Protein AF-A0A7R9YPB4-F1 (afdb_monomer_lite)

Sequence (156 aa):
MAARMPHGSALSLFRRLNYFKKLPDDLTISTTHGSILTLVGAVAMALLFVLELNAFLAVRLETTIEIDDTVDTMMRINFNLTVDDAPCEYVSVDLTDVTGTYEHNITRHISKVRLSQWRRWIALHPDEGAGMPAYIKPTAAELAQIAAERGGADAA

pLDDT: mean 76.28, std 14.1, range [35.5, 97.81]

Foldseek 3Di:
DDDDDDDDDPVVVVVVVPPDDDDPPVVDDDDPVVVVVVVVVVVVVVVVVVVVVVVVVDDDDDDDDDDPPPPDDDDDDDDDDDDPPDDLVPDFDWDQDPVGDIRTRDPPPDWGFDADPVRATADTDDDDDDDDDPVPDQDPVSVVVVVVVVVVPVPD

Organism: Diacronema lutheri (NCBI:txid2081491)

Secondary structure (DSSP, 8-state):
----PPP-SHHHHHHHH--SPPPPGGG----HHHHHHHHHHHHHHHHHHHHHHHHHHS-------------------------TT--TTT----EE-TTS-EE-S--TT---EEEPTTS-EEEE---TTPPPPTT----HHHHHHHHHHHTTTT--

Radius of gyration: 41.12 Å; chains: 1; bounding box: 76×32×118 Å

InterPro domains:
  IPR039542 Endoplasmic reticulum vesicle transporter, N-terminal [PF13850] (14-102)
  IPR045888 Endoplasmic reticulum vesicl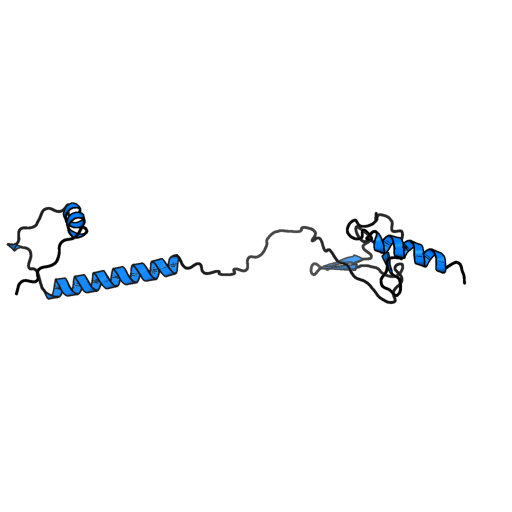e transporter [PTHR10984] (13-117)

Structure (mmCIF, N/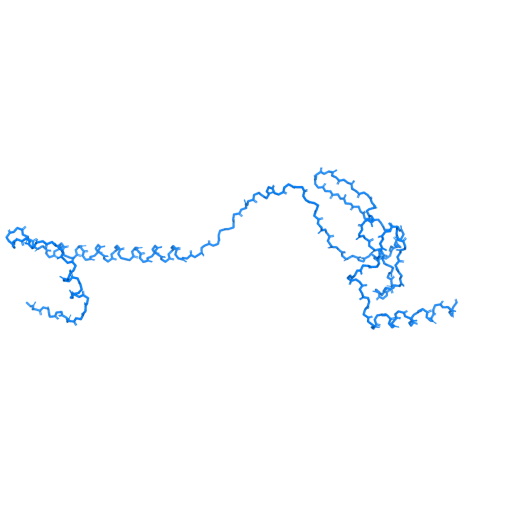CA/C/O backbone):
data_AF-A0A7R9YPB4-F1
#
_entry.id   AF-A0A7R9YPB4-F1
#
loop_
_atom_site.group_PDB
_atom_site.id
_atom_site.type_symbol
_atom_site.label_atom_id
_atom_site.label_alt_id
_atom_site.label_comp_id
_atom_site.label_asym_id
_atom_site.label_entity_id
_atom_site.label_seq_id
_atom_site.pdbx_PDB_ins_code
_atom_site.Cartn_x
_atom_site.Cartn_y
_atom_site.Cartn_z
_atom_site.occupancy
_atom_site.B_iso_or_equiv
_atom_site.auth_seq_id
_atom_site.auth_comp_id
_atom_site.auth_asym_id
_atom_site.auth_atom_id
_atom_site.pdbx_PDB_model_num
ATOM 1 N N . MET A 1 1 ? -48.405 -5.533 49.479 1.00 35.50 1 MET A N 1
ATOM 2 C CA . MET A 1 1 ? -48.643 -6.018 48.101 1.00 35.50 1 MET A CA 1
ATOM 3 C C . MET A 1 1 ? -47.462 -6.882 47.693 1.00 35.50 1 MET A C 1
ATOM 5 O O . MET A 1 1 ? -46.352 -6.379 47.614 1.00 35.50 1 MET A O 1
ATOM 9 N N . ALA A 1 2 ? -47.683 -8.189 47.563 1.00 40.31 2 ALA A N 1
ATOM 10 C CA . ALA A 1 2 ? -46.644 -9.179 47.305 1.00 40.31 2 ALA A CA 1
ATOM 11 C C . ALA A 1 2 ? -46.328 -9.252 45.802 1.00 40.31 2 ALA A C 1
ATOM 13 O O . ALA A 1 2 ? -47.176 -9.670 45.016 1.00 40.31 2 ALA A O 1
ATOM 14 N N . ALA A 1 3 ? -45.115 -8.865 45.408 1.00 43.41 3 ALA A N 1
ATOM 15 C CA . ALA A 1 3 ? -44.602 -9.112 44.065 1.00 43.41 3 ALA A CA 1
ATOM 16 C C . ALA A 1 3 ? -43.969 -10.510 44.026 1.00 43.41 3 ALA A C 1
ATOM 18 O O . ALA A 1 3 ? -42.919 -10.766 44.614 1.00 43.41 3 ALA A O 1
ATOM 19 N N . ARG A 1 4 ? -44.655 -11.439 43.366 1.00 48.66 4 ARG A N 1
ATOM 20 C CA . ARG A 1 4 ? -44.232 -12.824 43.156 1.00 48.66 4 ARG A CA 1
ATOM 21 C C . ARG A 1 4 ? -43.274 -12.846 41.958 1.00 48.66 4 ARG A C 1
ATOM 23 O O . ARG A 1 4 ? -43.729 -12.803 40.821 1.00 48.66 4 ARG A O 1
ATOM 30 N N . MET A 1 5 ? -41.961 -12.850 42.200 1.00 53.62 5 MET A N 1
ATOM 31 C CA . MET A 1 5 ? -40.956 -12.997 41.135 1.00 53.62 5 MET A CA 1
ATOM 32 C C . MET A 1 5 ? -40.820 -14.475 40.719 1.00 53.62 5 MET A C 1
ATOM 34 O O . MET A 1 5 ? -40.821 -15.347 41.593 1.00 53.62 5 MET A O 1
ATOM 38 N N . PRO A 1 6 ? -40.731 -14.784 39.412 1.00 57.59 6 PRO A N 1
ATOM 39 C CA . PRO A 1 6 ? -40.724 -16.154 38.921 1.00 57.59 6 PRO A CA 1
ATOM 40 C C . PRO A 1 6 ? -39.363 -16.838 39.118 1.00 57.59 6 PRO A C 1
ATOM 42 O O . PRO A 1 6 ? -38.301 -16.219 39.106 1.00 57.59 6 PRO A O 1
ATOM 45 N N . HIS A 1 7 ? -39.437 -18.155 39.298 1.00 67.38 7 HIS A N 1
ATOM 46 C CA . HIS A 1 7 ? -38.330 -19.104 39.366 1.00 67.38 7 HIS A CA 1
ATOM 47 C C . HIS A 1 7 ? -37.631 -19.272 38.006 1.00 67.38 7 HIS A C 1
ATOM 49 O O . HIS A 1 7 ? -38.304 -19.445 36.995 1.00 67.38 7 HIS A O 1
ATOM 55 N N . GLY A 1 8 ? -36.294 -19.354 38.005 1.00 56.38 8 GLY A N 1
ATOM 56 C CA . GLY A 1 8 ? -35.533 -19.867 36.859 1.00 56.38 8 GLY A CA 1
ATOM 57 C C . GLY A 1 8 ? -34.021 -19.625 36.932 1.00 56.38 8 GLY A C 1
ATOM 58 O O . GLY A 1 8 ? -33.541 -18.563 36.555 1.00 56.38 8 GLY A O 1
ATOM 59 N N . SER A 1 9 ? -33.274 -20.630 37.401 1.00 61.22 9 SER A N 1
ATOM 60 C CA . SER A 1 9 ? -31.833 -20.886 37.155 1.00 61.22 9 SER A CA 1
ATOM 61 C C . SER A 1 9 ? -30.778 -19.915 37.721 1.00 61.22 9 SER A C 1
ATOM 63 O O . SER A 1 9 ? -29.871 -20.353 38.434 1.00 61.22 9 SER A O 1
ATOM 65 N N . ALA A 1 10 ? -30.859 -18.612 37.444 1.00 61.91 10 ALA A N 1
ATOM 66 C CA . ALA A 1 10 ? -29.801 -17.653 37.795 1.00 61.91 10 ALA A CA 1
ATOM 67 C C . ALA A 1 10 ? -29.721 -17.393 39.311 1.00 61.91 10 ALA A C 1
ATOM 69 O O . ALA A 1 10 ? -28.637 -17.326 39.895 1.00 61.91 10 ALA A O 1
ATOM 70 N N . LEU A 1 11 ? -30.880 -17.340 39.975 1.00 64.56 11 LEU A N 1
ATOM 71 C CA . LEU A 1 11 ? -30.968 -17.083 41.413 1.00 64.56 11 LEU A CA 1
ATOM 72 C C . LEU A 1 11 ? -30.372 -18.232 42.246 1.00 64.56 11 LEU A C 1
ATOM 74 O O . LEU A 1 11 ? -29.750 -17.991 43.277 1.00 64.56 11 LEU A O 1
ATOM 78 N N . SER A 1 12 ? -30.517 -19.488 41.799 1.00 64.06 12 SER A N 1
ATOM 79 C CA . SER A 1 12 ? -29.929 -20.658 42.473 1.00 64.06 12 SER A CA 1
ATOM 80 C C . SER A 1 12 ? -28.408 -20.732 42.338 1.00 64.06 12 SER A C 1
ATOM 82 O O . SER A 1 12 ? -27.754 -21.277 43.225 1.00 64.06 12 SER A O 1
ATOM 84 N N . LEU A 1 13 ? -27.850 -20.169 41.263 1.00 65.75 13 LEU A N 1
ATOM 85 C CA . LEU A 1 13 ? -26.409 -20.088 41.022 1.00 65.75 13 LEU A CA 1
ATOM 86 C C . LEU A 1 13 ? -25.780 -18.982 41.885 1.00 65.75 13 LEU A C 1
ATOM 88 O O . LEU A 1 13 ? -24.820 -19.236 42.609 1.00 65.75 13 LEU A O 1
ATOM 92 N N . PHE A 1 14 ? -26.414 -17.805 41.943 1.00 64.19 14 PHE A N 1
ATOM 93 C CA . PHE A 1 14 ? -26.032 -16.737 42.876 1.00 64.19 14 PHE A CA 1
ATOM 94 C C . PHE A 1 14 ? -26.150 -17.162 44.345 1.00 64.19 14 PHE A C 1
ATOM 96 O O . PHE A 1 14 ? -25.299 -16.821 45.165 1.00 64.19 14 PHE A O 1
ATOM 103 N N . ARG A 1 15 ? -27.161 -17.966 44.698 1.00 64.25 15 ARG A N 1
ATOM 104 C CA . ARG A 1 15 ? -27.334 -18.472 46.070 1.00 64.25 15 ARG A CA 1
ATOM 105 C C . ARG A 1 15 ? -26.201 -19.406 46.515 1.00 64.25 15 ARG A C 1
ATOM 107 O O . ARG A 1 15 ? -25.967 -19.508 47.713 1.00 64.25 15 ARG A O 1
ATOM 114 N N . ARG A 1 16 ? -25.490 -20.049 45.578 1.00 66.94 16 ARG A N 1
ATOM 115 C CA . ARG A 1 16 ? -24.307 -20.887 45.854 1.00 66.94 16 ARG A CA 1
ATOM 116 C C . ARG A 1 16 ? -22.996 -20.095 45.943 1.00 66.94 16 ARG A C 1
ATOM 118 O O . ARG A 1 16 ? -22.061 -20.578 46.564 1.00 66.94 16 ARG A O 1
ATOM 125 N N . LEU A 1 17 ? -22.933 -18.893 45.364 1.00 66.81 17 LEU A N 1
ATOM 126 C CA . LEU A 1 17 ? -21.737 -18.033 45.349 1.00 66.81 17 LEU A CA 1
ATOM 127 C C . LEU A 1 17 ? -21.635 -17.075 46.549 1.00 66.81 17 LEU A C 1
ATOM 129 O O . LEU A 1 17 ? -20.640 -16.371 46.700 1.00 66.81 17 LEU A O 1
ATOM 133 N N . ASN A 1 18 ? -22.636 -17.044 47.429 1.00 65.75 18 ASN A N 1
ATOM 134 C CA . ASN A 1 18 ? -22.587 -16.234 48.644 1.00 65.75 18 ASN A CA 1
ATOM 135 C C . ASN A 1 18 ? -21.782 -16.957 49.740 1.00 65.75 18 ASN A C 1
ATOM 137 O O . ASN A 1 18 ? -22.342 -17.704 50.538 1.00 65.75 18 ASN A O 1
ATOM 141 N N . TYR A 1 19 ? -20.463 -16.729 49.768 1.00 70.50 19 TYR A N 1
ATOM 142 C CA . TYR A 1 19 ? -19.522 -17.322 50.736 1.00 70.50 19 TYR A CA 1
ATOM 143 C C . TYR A 1 19 ? -19.484 -16.596 52.102 1.00 70.50 19 TYR A C 1
ATOM 145 O O . TYR A 1 19 ? -18.743 -16.985 53.002 1.00 70.50 19 TYR A O 1
ATOM 153 N N . PHE A 1 20 ? -20.277 -15.535 52.286 1.00 69.50 20 PHE A N 1
ATOM 154 C CA . PHE A 1 20 ? -20.275 -14.732 53.511 1.00 69.50 20 PHE A CA 1
ATOM 155 C C . PHE A 1 20 ? -21.352 -15.175 54.512 1.00 69.50 20 PHE A C 1
ATOM 157 O O . PHE A 1 20 ? -22.503 -15.443 54.161 1.00 69.50 20 PHE A O 1
ATOM 164 N N . LYS A 1 21 ? -20.963 -15.230 55.792 1.00 70.44 21 LYS A N 1
ATOM 165 C CA . LYS A 1 21 ? -21.841 -15.510 56.936 1.00 70.44 21 LYS A CA 1
ATOM 166 C C . LYS A 1 21 ? -22.921 -14.417 57.000 1.00 70.44 21 LYS A C 1
ATOM 168 O O . LYS A 1 21 ? -22.578 -13.240 57.034 1.00 70.44 21 LYS A O 1
ATOM 173 N N . LYS A 1 22 ? -24.208 -14.788 56.992 1.00 67.25 22 LYS A N 1
ATOM 174 C CA . LYS A 1 22 ? -25.319 -13.822 57.097 1.00 67.25 22 LYS A CA 1
ATOM 175 C C . LYS A 1 22 ? -25.174 -12.991 58.375 1.00 67.25 22 LYS A C 1
ATOM 177 O O . LYS A 1 22 ? -25.056 -13.568 59.456 1.00 67.25 22 LYS A O 1
ATOM 182 N N . LEU A 1 23 ? -25.182 -11.665 58.244 1.00 74.50 23 LEU A N 1
ATOM 183 C CA . LEU A 1 23 ? -25.272 -10.764 59.391 1.00 74.50 23 LEU A CA 1
ATOM 184 C C . LEU A 1 23 ? -26.694 -10.848 59.982 1.00 74.50 23 LEU A C 1
ATOM 186 O O . LEU A 1 23 ? -27.641 -11.025 59.215 1.00 74.50 23 LEU A O 1
ATOM 190 N N . PRO A 1 24 ? -26.854 -10.767 61.315 1.00 73.25 24 PRO A N 1
ATOM 191 C CA . PRO A 1 24 ? -28.169 -10.717 61.947 1.00 73.25 24 PRO A CA 1
ATOM 192 C C . PRO A 1 24 ? -28.942 -9.471 61.485 1.00 73.25 24 PRO A C 1
ATOM 194 O O . PRO A 1 24 ? -28.364 -8.393 61.327 1.00 73.25 24 PRO A O 1
ATOM 197 N N . ASP A 1 25 ? -30.249 -9.633 61.275 1.00 70.06 25 ASP A N 1
ATOM 198 C CA . ASP A 1 25 ? -31.114 -8.643 60.614 1.00 70.06 25 ASP A CA 1
ATOM 199 C C . ASP A 1 25 ? -31.223 -7.303 61.381 1.00 70.06 25 ASP A C 1
ATOM 201 O O . ASP A 1 25 ? -31.557 -6.281 60.789 1.00 70.06 25 ASP A O 1
ATOM 205 N N . ASP A 1 26 ? -30.843 -7.277 62.664 1.00 75.44 26 ASP A N 1
ATOM 206 C CA . ASP A 1 26 ? -30.871 -6.093 63.543 1.00 75.44 26 ASP A CA 1
ATOM 207 C C . ASP A 1 26 ? -29.766 -5.053 63.254 1.00 75.44 26 ASP A C 1
ATOM 209 O O . ASP A 1 26 ? -29.854 -3.912 63.701 1.00 75.44 26 ASP A O 1
ATOM 213 N N . LEU A 1 27 ? -28.722 -5.413 62.492 1.00 66.81 27 LEU A N 1
ATOM 214 C CA . LEU A 1 27 ? -27.669 -4.475 62.052 1.00 66.81 27 LEU A CA 1
ATOM 215 C C . LEU A 1 27 ? -27.819 -4.031 60.588 1.00 66.81 27 LEU A C 1
ATOM 217 O O . LEU A 1 27 ? -27.010 -3.240 60.101 1.00 66.81 27 LEU A O 1
ATOM 221 N N . THR A 1 28 ? -28.830 -4.528 59.869 1.00 75.19 28 THR A N 1
ATOM 222 C CA . THR A 1 28 ? -28.963 -4.315 58.422 1.00 75.19 28 THR A CA 1
ATOM 223 C C . THR A 1 28 ? -30.265 -3.585 58.108 1.00 75.19 28 THR A C 1
ATOM 225 O O . THR A 1 28 ? -31.299 -4.196 57.858 1.00 75.19 28 THR A O 1
ATOM 228 N N . ILE A 1 29 ? -30.228 -2.252 58.080 1.00 75.75 29 ILE A N 1
ATOM 229 C CA . ILE A 1 29 ? -31.384 -1.460 57.642 1.00 75.75 29 ILE A CA 1
ATOM 230 C C . ILE A 1 29 ? -31.433 -1.478 56.112 1.00 75.75 29 ILE A C 1
ATOM 232 O O . ILE A 1 29 ? -30.651 -0.806 55.438 1.00 75.75 29 ILE A O 1
ATOM 236 N N . SER A 1 30 ? -32.362 -2.249 55.545 1.00 71.31 30 SER A N 1
ATOM 237 C CA . SER A 1 30 ? -32.609 -2.230 54.103 1.00 71.31 30 SER A CA 1
ATOM 238 C C . SER A 1 30 ? -33.337 -0.940 53.720 1.00 71.31 30 SER A C 1
ATOM 240 O O . SER A 1 30 ? -34.507 -0.757 54.059 1.00 71.31 30 SER A O 1
ATOM 242 N N . THR A 1 31 ? -32.667 -0.043 52.999 1.00 85.12 31 THR A N 1
ATOM 243 C CA . THR A 1 31 ? -33.288 1.180 52.478 1.00 85.12 31 THR A CA 1
ATOM 244 C C . THR A 1 31 ? -33.797 0.959 51.053 1.00 85.12 31 THR A C 1
ATOM 246 O O . THR A 1 31 ? -33.063 0.517 50.168 1.00 85.12 31 THR A O 1
ATOM 249 N N . THR A 1 32 ? -35.066 1.293 50.802 1.00 83.69 32 THR A N 1
ATOM 250 C CA . THR A 1 32 ? -35.703 1.132 49.480 1.00 83.69 32 THR A CA 1
ATOM 251 C C . THR A 1 32 ? -35.040 1.997 48.407 1.00 83.69 32 THR A C 1
ATOM 253 O O . THR A 1 32 ? -34.940 1.598 47.255 1.00 83.69 32 THR A O 1
ATOM 256 N N . HIS A 1 33 ? -34.543 3.179 48.776 1.00 88.38 33 HIS A N 1
ATOM 257 C CA . HIS A 1 33 ? -33.798 4.036 47.850 1.00 88.38 33 HIS A CA 1
ATOM 258 C C . HIS A 1 33 ? -32.393 3.495 47.561 1.00 88.38 33 HIS A C 1
ATOM 260 O O . HIS A 1 33 ? -31.913 3.628 46.437 1.00 88.38 33 HIS A O 1
ATOM 266 N N . GLY A 1 34 ? -31.758 2.841 48.542 1.00 88.06 34 GLY A N 1
ATOM 267 C CA . GLY A 1 34 ? -30.448 2.216 48.373 1.00 88.06 34 GLY A CA 1
ATOM 268 C C . GLY A 1 34 ? -30.485 1.081 47.355 1.00 88.06 34 GLY A C 1
ATOM 269 O O . GLY A 1 34 ? -29.625 1.022 46.482 1.00 88.06 34 GLY A O 1
ATOM 270 N N . SER A 1 35 ? -31.525 0.240 47.382 1.00 87.44 35 SER A N 1
ATOM 271 C CA . SER A 1 35 ? -31.672 -0.843 46.400 1.00 87.44 35 SER A CA 1
ATOM 272 C C . SER A 1 35 ? -31.889 -0.326 44.975 1.00 87.44 35 SER A C 1
ATOM 274 O O . SER A 1 35 ? -31.311 -0.877 44.039 1.00 87.44 35 SER A O 1
ATOM 276 N N . ILE A 1 36 ? -32.653 0.759 44.803 1.00 93.06 36 ILE A N 1
ATOM 277 C CA . ILE A 1 36 ? -32.845 1.408 43.497 1.00 93.06 36 ILE A CA 1
ATOM 278 C C . ILE A 1 36 ? -31.520 1.985 42.993 1.00 93.06 36 ILE A C 1
ATOM 280 O O . ILE A 1 36 ? -31.142 1.735 41.851 1.00 93.06 36 ILE A O 1
ATOM 284 N N . LEU A 1 37 ? -30.791 2.715 43.841 1.00 93.25 37 LEU A N 1
ATOM 285 C CA . LEU A 1 37 ? -29.518 3.327 43.460 1.00 93.25 37 LEU A CA 1
ATOM 286 C C . LEU A 1 37 ? -28.464 2.270 43.100 1.00 93.25 37 LEU A C 1
ATOM 288 O O . LEU A 1 37 ? -27.781 2.404 42.086 1.00 93.25 37 LEU A O 1
ATOM 292 N N . THR A 1 38 ? -28.369 1.189 43.880 1.00 92.69 38 THR A N 1
ATOM 293 C CA . THR A 1 38 ? -27.483 0.057 43.579 1.00 92.69 38 THR A CA 1
ATOM 294 C C . THR A 1 38 ? -27.861 -0.620 42.265 1.00 92.69 38 THR A C 1
ATOM 296 O O . THR A 1 38 ? -26.972 -0.950 41.483 1.00 92.69 38 THR A O 1
ATOM 299 N N . LEU A 1 39 ? -29.156 -0.799 41.985 1.00 93.25 39 LEU A N 1
ATOM 300 C CA . LEU A 1 39 ? -29.608 -1.399 40.730 1.00 93.25 39 LEU A CA 1
ATOM 301 C C . LEU A 1 39 ? -29.248 -0.519 39.527 1.00 93.25 39 LEU A C 1
ATOM 303 O O . LEU A 1 39 ? -28.705 -1.022 38.547 1.00 93.25 39 LEU A O 1
ATOM 307 N N . VAL A 1 40 ? -29.495 0.790 39.615 1.00 96.44 40 VAL A N 1
ATOM 308 C CA . VAL A 1 40 ? -29.132 1.749 38.560 1.00 96.44 40 VAL A CA 1
ATOM 309 C C . VAL A 1 40 ? -27.620 1.758 38.331 1.00 96.44 40 VAL A C 1
ATOM 311 O O . VAL A 1 40 ? -27.177 1.676 37.188 1.00 96.44 40 VAL A O 1
ATOM 314 N N . GLY A 1 41 ? -26.825 1.786 39.405 1.00 96.81 41 GLY A N 1
ATOM 315 C CA . GLY A 1 41 ? -25.366 1.720 39.319 1.00 96.81 41 GLY A CA 1
ATOM 316 C C . GLY A 1 41 ? -24.871 0.425 38.671 1.00 96.81 41 GLY A C 1
ATOM 317 O O . GLY A 1 41 ? -24.022 0.469 37.786 1.00 96.81 41 GLY A O 1
ATOM 318 N N . ALA A 1 42 ? -25.440 -0.723 39.045 1.00 95.44 42 ALA A N 1
ATOM 319 C CA . ALA A 1 42 ? -25.091 -2.011 38.450 1.00 95.44 42 ALA A CA 1
ATOM 320 C C . ALA A 1 42 ? -25.411 -2.062 36.946 1.00 95.44 42 ALA A C 1
ATOM 322 O O . ALA A 1 42 ? -24.601 -2.557 36.164 1.00 95.44 42 ALA A O 1
ATOM 323 N N . VAL A 1 43 ? -26.556 -1.508 36.531 1.00 96.94 43 VAL A N 1
ATOM 324 C CA . VAL A 1 43 ? -26.936 -1.413 35.112 1.00 96.94 43 VAL A CA 1
ATOM 325 C C . VAL A 1 43 ? -25.987 -0.491 34.349 1.00 96.94 43 VAL A C 1
ATOM 327 O O . VAL A 1 43 ? -25.531 -0.859 33.270 1.00 96.94 43 VAL A O 1
ATOM 330 N N . ALA A 1 44 ? -25.646 0.673 34.908 1.00 97.62 44 ALA A N 1
ATOM 331 C CA . ALA A 1 44 ? -24.701 1.599 34.287 1.00 97.62 44 ALA A CA 1
ATOM 332 C C . ALA A 1 44 ? -23.314 0.959 34.107 1.00 97.62 44 ALA A C 1
ATOM 334 O O . ALA A 1 44 ? -22.745 1.029 33.021 1.00 97.62 44 ALA A O 1
ATOM 335 N N . MET A 1 45 ? -22.805 0.272 35.135 1.00 97.19 45 MET A N 1
ATOM 336 C CA . MET A 1 45 ? -21.524 -0.441 35.071 1.00 97.19 45 MET A CA 1
ATOM 337 C C . MET A 1 45 ? -21.536 -1.556 34.019 1.00 97.19 45 MET A C 1
ATOM 339 O O . MET A 1 45 ? -20.592 -1.675 33.242 1.00 97.19 45 MET A O 1
ATOM 343 N N . ALA A 1 46 ? -22.614 -2.343 33.946 1.00 96.88 46 ALA A N 1
ATOM 344 C CA . ALA A 1 46 ? -22.755 -3.391 32.936 1.00 96.88 46 ALA A CA 1
ATOM 345 C C . ALA A 1 46 ? -22.828 -2.817 31.511 1.00 96.88 46 ALA A C 1
ATOM 347 O O . ALA A 1 46 ? -22.206 -3.357 30.599 1.00 96.88 46 ALA A O 1
ATOM 348 N N . LEU A 1 47 ? -23.555 -1.712 31.318 1.00 97.62 47 LEU A N 1
ATOM 349 C CA . LEU A 1 47 ? -23.671 -1.046 30.022 1.00 97.62 47 LEU A CA 1
ATOM 350 C C . LEU A 1 47 ? -22.320 -0.501 29.552 1.00 97.62 47 LEU A C 1
ATOM 352 O O . LEU A 1 47 ? -21.930 -0.753 28.416 1.00 97.62 47 LEU A O 1
ATOM 356 N N . LEU A 1 48 ? -21.583 0.182 30.432 1.00 96.94 48 LEU A N 1
ATOM 357 C CA . LEU A 1 48 ? -20.239 0.675 30.125 1.00 96.94 48 LEU A CA 1
ATOM 358 C C . LEU A 1 48 ? -19.288 -0.469 29.763 1.00 96.94 48 LEU A C 1
ATOM 360 O O . LEU A 1 48 ? -18.577 -0.372 28.768 1.00 96.94 48 LEU A O 1
ATOM 364 N N . PHE A 1 49 ? -19.327 -1.575 30.510 1.00 97.81 49 PHE A N 1
ATOM 365 C CA . PHE A 1 49 ? -18.510 -2.751 30.214 1.00 97.81 49 PHE A CA 1
ATOM 366 C C . PHE A 1 49 ? -18.788 -3.319 28.816 1.00 97.81 49 PHE A C 1
ATOM 368 O O . PHE A 1 49 ? -17.853 -3.630 28.085 1.00 97.81 49 PHE A O 1
ATOM 375 N N . VAL A 1 50 ? -20.060 -3.430 28.416 1.00 97.50 50 VAL A N 1
ATOM 376 C CA . VAL A 1 50 ? -20.433 -3.938 27.084 1.00 97.50 50 VAL A CA 1
ATOM 377 C C . VAL A 1 50 ? -19.989 -2.988 25.973 1.00 97.50 50 VAL A C 1
ATOM 379 O O . VAL A 1 50 ? -19.497 -3.450 24.944 1.00 97.50 50 VAL A O 1
ATOM 382 N N . LEU A 1 51 ? -20.150 -1.676 26.166 1.00 96.69 51 LEU A N 1
ATOM 383 C CA . LEU A 1 51 ? -19.719 -0.681 25.182 1.00 96.69 51 LEU A CA 1
ATOM 384 C C . LEU A 1 51 ? -18.204 -0.715 24.978 1.00 96.69 51 LEU A C 1
ATOM 386 O O . LEU A 1 51 ? -17.751 -0.765 23.836 1.00 96.69 51 LEU A O 1
ATOM 390 N N . GLU A 1 52 ? -17.441 -0.749 26.068 1.00 95.50 52 GLU A N 1
ATOM 391 C CA . GLU A 1 52 ? -15.981 -0.785 26.006 1.00 95.50 52 GLU A CA 1
ATOM 392 C C . GLU A 1 52 ? -15.479 -2.106 25.422 1.00 95.50 52 GLU A C 1
ATOM 394 O O . GLU A 1 52 ? -14.589 -2.116 24.579 1.00 95.50 52 GLU A O 1
ATOM 399 N N . LEU A 1 53 ? -16.098 -3.231 25.792 1.00 96.25 53 LEU A N 1
ATOM 400 C CA . LEU A 1 53 ? -15.765 -4.533 25.219 1.00 96.25 53 LEU A CA 1
ATOM 401 C C . LEU A 1 53 ? -15.998 -4.557 23.705 1.00 96.25 53 LEU A C 1
ATOM 403 O O . LEU A 1 53 ? -15.192 -5.112 22.962 1.00 96.25 53 LEU A O 1
ATOM 407 N N . ASN A 1 54 ? -17.085 -3.943 23.236 1.00 95.69 54 ASN A N 1
ATOM 408 C CA . ASN A 1 54 ? -17.357 -3.834 21.808 1.00 95.69 54 ASN A CA 1
ATOM 409 C C . ASN A 1 54 ? -16.332 -2.927 21.110 1.00 95.69 54 ASN A C 1
ATOM 411 O O . ASN A 1 54 ? -15.830 -3.277 20.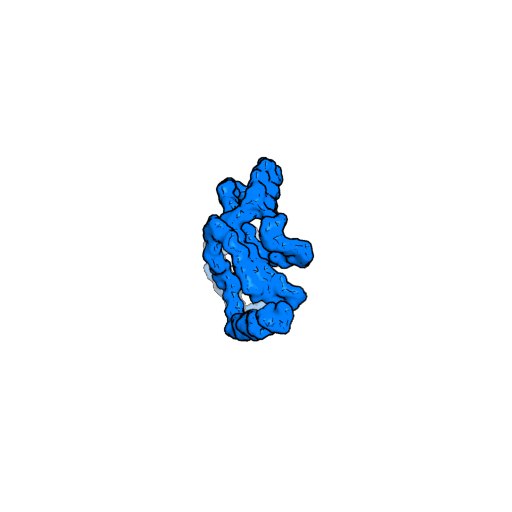047 1.00 95.69 54 ASN A O 1
ATOM 415 N N . ALA A 1 55 ? -15.972 -1.796 21.725 1.00 92.56 55 ALA A N 1
ATOM 416 C CA . ALA A 1 55 ? -14.928 -0.912 21.210 1.00 92.56 55 ALA A CA 1
ATOM 417 C C . ALA A 1 55 ? -13.552 -1.599 21.160 1.00 92.56 55 ALA A C 1
ATOM 419 O O . ALA A 1 55 ? -12.819 -1.410 20.195 1.00 92.56 55 ALA A O 1
ATOM 420 N N . PHE A 1 56 ? -13.232 -2.436 22.148 1.00 92.06 56 PHE A N 1
ATOM 421 C CA . PHE A 1 56 ? -11.999 -3.220 22.202 1.00 92.06 56 PHE A CA 1
ATOM 422 C C . PHE A 1 56 ? -11.949 -4.317 21.130 1.00 92.06 56 PHE A C 1
ATOM 424 O O . PHE A 1 56 ? -10.905 -4.559 20.532 1.00 92.06 56 PHE A O 1
ATOM 431 N N . LEU A 1 57 ? -13.078 -4.982 20.869 1.00 93.88 57 LEU A N 1
ATOM 432 C CA . LEU A 1 57 ? -13.188 -5.991 19.809 1.00 93.88 57 LEU A CA 1
ATOM 433 C C . LEU A 1 57 ? -13.281 -5.370 18.407 1.00 93.88 57 LEU A C 1
ATOM 435 O O . LEU A 1 57 ? -13.050 -6.062 17.412 1.00 93.88 57 LEU A O 1
ATOM 439 N N . ALA A 1 58 ? -13.618 -4.083 18.307 1.00 91.56 58 ALA A N 1
ATOM 440 C CA . ALA A 1 58 ? -13.638 -3.365 17.046 1.00 91.56 58 ALA A CA 1
ATOM 441 C C . ALA A 1 58 ? -12.203 -3.130 16.555 1.00 91.56 58 ALA A C 1
ATOM 443 O O . ALA A 1 58 ? -11.468 -2.286 17.064 1.00 91.56 58 ALA A O 1
ATOM 444 N N . VAL A 1 59 ? -11.813 -3.862 15.514 1.00 83.50 59 VAL A N 1
ATOM 445 C CA . VAL A 1 59 ? -10.519 -3.679 14.852 1.00 83.50 59 VAL A CA 1
ATOM 446 C C . VAL A 1 59 ? -10.496 -2.310 14.174 1.00 83.50 59 VAL A C 1
ATOM 448 O O . VAL A 1 59 ? -11.179 -2.090 13.171 1.00 83.50 59 VAL A O 1
ATOM 451 N N . ARG A 1 60 ? -9.701 -1.379 14.709 1.00 78.44 60 ARG A N 1
ATOM 452 C CA . ARG A 1 60 ? -9.346 -0.142 14.010 1.00 78.44 60 ARG A CA 1
ATOM 453 C C . ARG A 1 60 ? -8.039 -0.351 13.261 1.00 78.44 60 ARG A C 1
ATOM 455 O O . ARG A 1 60 ? -7.014 -0.649 13.862 1.00 78.44 60 ARG A O 1
ATOM 462 N N . LEU A 1 61 ? -8.100 -0.214 11.941 1.00 78.56 61 LEU A N 1
ATOM 463 C CA . LEU A 1 61 ? -6.919 -0.195 11.087 1.00 78.56 61 LEU A CA 1
ATOM 464 C C . LEU A 1 61 ? -6.311 1.205 11.167 1.00 78.56 61 LEU A C 1
ATOM 466 O O . LEU A 1 61 ? -6.863 2.151 10.608 1.00 78.56 61 LEU A O 1
ATOM 470 N N . GLU A 1 62 ? -5.210 1.333 11.897 1.00 79.06 62 GLU A N 1
ATOM 471 C CA . GLU A 1 62 ? -4.403 2.547 11.928 1.00 79.06 62 GLU A CA 1
ATOM 472 C C . GLU A 1 62 ? -3.166 2.326 11.057 1.00 79.06 62 GLU A C 1
ATOM 474 O O . GLU A 1 62 ? -2.374 1.414 11.289 1.00 79.06 62 GLU A O 1
ATOM 479 N N . THR A 1 63 ? -3.036 3.120 9.996 1.00 80.94 63 THR A N 1
ATOM 480 C CA . THR A 1 63 ? -1.881 3.071 9.100 1.00 80.94 63 THR A CA 1
ATOM 481 C C . THR A 1 63 ? -0.772 3.929 9.693 1.00 80.94 63 THR A C 1
ATOM 483 O O . THR A 1 63 ? -0.796 5.152 9.547 1.00 80.94 63 THR A O 1
ATOM 486 N N . THR A 1 64 ? 0.179 3.298 10.376 1.00 80.75 64 THR A N 1
ATOM 487 C CA . THR A 1 64 ? 1.411 3.967 10.806 1.00 80.75 64 THR A CA 1
ATOM 488 C C . THR A 1 64 ? 2.427 3.980 9.663 1.00 80.75 64 THR A C 1
ATOM 490 O O . THR A 1 64 ? 2.517 3.026 8.889 1.00 80.75 64 THR A O 1
ATOM 493 N N . ILE A 1 65 ? 3.158 5.087 9.531 1.00 82.06 65 ILE A N 1
ATOM 494 C CA . ILE A 1 65 ? 4.262 5.227 8.580 1.00 82.06 65 ILE A CA 1
ATOM 495 C C . ILE A 1 65 ? 5.535 4.933 9.364 1.00 82.06 65 ILE A C 1
ATOM 497 O O . ILE A 1 65 ? 5.986 5.765 10.150 1.00 82.06 65 ILE A O 1
ATOM 501 N N . GLU A 1 66 ? 6.087 3.742 9.168 1.00 82.56 66 GLU A N 1
ATOM 502 C CA . GLU A 1 66 ? 7.396 3.376 9.705 1.00 82.56 66 GLU A CA 1
ATOM 503 C C . GLU A 1 66 ? 8.468 3.616 8.642 1.00 82.56 66 GLU A C 1
ATOM 505 O O . GLU A 1 66 ? 8.236 3.426 7.446 1.00 82.56 66 GLU A O 1
ATOM 510 N N . ILE A 1 67 ? 9.630 4.092 9.085 1.00 80.00 67 ILE A N 1
ATOM 511 C CA . ILE A 1 67 ? 10.802 4.247 8.228 1.00 80.00 67 ILE A CA 1
ATOM 512 C C . ILE A 1 67 ? 11.373 2.847 8.029 1.00 80.00 67 ILE A C 1
ATOM 514 O O . ILE A 1 67 ? 11.731 2.176 8.994 1.00 80.00 67 ILE A O 1
ATOM 518 N N . ASP A 1 68 ? 11.404 2.396 6.781 1.00 77.00 68 ASP A N 1
ATOM 519 C CA . ASP A 1 68 ? 12.028 1.131 6.428 1.00 77.00 68 ASP A CA 1
ATOM 520 C C . ASP A 1 68 ? 13.552 1.289 6.521 1.00 77.00 68 ASP A C 1
ATOM 522 O O . ASP A 1 68 ? 14.180 1.930 5.679 1.00 77.00 68 ASP A O 1
ATOM 526 N N . ASP A 1 69 ? 14.137 0.733 7.583 1.00 73.19 69 ASP A N 1
ATOM 527 C CA . ASP A 1 69 ? 15.584 0.711 7.825 1.00 73.19 69 ASP A CA 1
ATOM 528 C C . ASP A 1 69 ? 16.295 -0.395 7.013 1.00 73.19 69 ASP A C 1
ATOM 530 O O . ASP A 1 69 ? 17.442 -0.749 7.305 1.00 73.19 69 ASP A O 1
ATOM 534 N N . THR A 1 70 ? 15.649 -0.991 6.000 1.00 70.19 70 THR A N 1
ATOM 535 C CA . THR A 1 70 ? 16.329 -1.932 5.099 1.00 70.19 70 THR A CA 1
ATOM 536 C C . THR A 1 7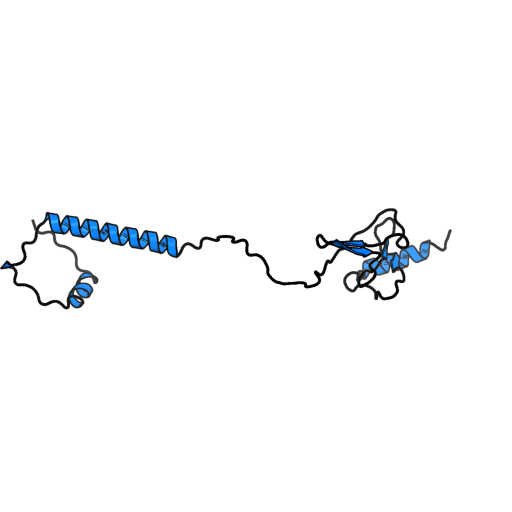0 ? 17.304 -1.199 4.174 1.00 70.19 70 THR A C 1
ATOM 538 O O . THR A 1 70 ? 16.998 -0.725 3.083 1.00 70.19 70 THR A O 1
ATOM 541 N N . VAL A 1 71 ? 18.539 -1.113 4.661 1.00 68.06 71 VAL A N 1
ATOM 542 C CA . VAL A 1 71 ? 19.688 -0.509 3.991 1.00 68.06 71 VAL A CA 1
ATOM 543 C C . VAL A 1 71 ? 20.063 -1.284 2.717 1.00 68.06 71 VAL A C 1
ATOM 545 O O . VAL A 1 71 ? 20.367 -2.475 2.762 1.00 68.06 71 VAL A O 1
ATOM 548 N N . ASP A 1 72 ? 20.092 -0.550 1.602 1.00 62.72 72 ASP A N 1
ATOM 549 C CA . ASP A 1 72 ? 20.943 -0.764 0.420 1.00 62.72 72 ASP A CA 1
ATOM 550 C C . ASP A 1 72 ? 20.813 -2.119 -0.300 1.00 62.72 72 ASP A C 1
ATOM 552 O O . ASP A 1 72 ? 21.789 -2.824 -0.562 1.00 62.72 72 ASP A O 1
ATOM 556 N N . THR A 1 73 ? 19.583 -2.497 -0.662 1.00 72.38 73 THR A N 1
ATOM 557 C CA . THR A 1 73 ? 19.376 -3.581 -1.634 1.00 72.38 73 THR A CA 1
ATOM 558 C C . THR A 1 73 ? 19.062 -3.013 -3.014 1.00 72.38 73 THR A C 1
ATOM 560 O O . THR A 1 73 ? 18.251 -2.100 -3.163 1.00 72.38 73 THR A O 1
ATOM 563 N N . MET A 1 74 ? 19.703 -3.562 -4.054 1.00 74.56 74 MET A N 1
ATOM 564 C CA . MET A 1 74 ? 19.397 -3.198 -5.439 1.00 74.56 74 MET A CA 1
ATOM 565 C C . MET A 1 74 ? 17.926 -3.502 -5.749 1.00 74.56 74 MET A C 1
ATOM 567 O O . MET A 1 74 ? 17.510 -4.665 -5.779 1.00 74.56 74 MET A O 1
ATOM 571 N N . MET A 1 75 ? 17.142 -2.459 -6.023 1.00 79.94 75 MET A N 1
ATOM 572 C CA . MET A 1 75 ? 15.745 -2.595 -6.425 1.00 79.94 75 MET A CA 1
ATOM 573 C C . MET A 1 75 ? 15.658 -3.154 -7.849 1.00 79.94 75 MET A C 1
ATOM 575 O O . MET A 1 75 ? 16.213 -2.601 -8.799 1.00 79.94 75 MET A O 1
ATOM 579 N N . ARG A 1 76 ? 14.928 -4.260 -8.024 1.00 82.81 76 ARG A N 1
ATOM 580 C CA . ARG A 1 76 ? 14.699 -4.854 -9.347 1.00 82.81 76 ARG A CA 1
ATOM 581 C C . ARG A 1 76 ? 13.555 -4.138 -10.057 1.00 82.81 76 ARG A C 1
ATOM 583 O O . ARG A 1 76 ? 12.391 -4.355 -9.727 1.00 82.81 76 ARG A O 1
ATOM 590 N N . ILE A 1 77 ? 13.887 -3.349 -11.074 1.00 83.69 77 ILE A N 1
ATOM 591 C CA . ILE A 1 77 ? 12.909 -2.672 -11.928 1.00 83.69 77 ILE A CA 1
ATOM 592 C C . ILE A 1 77 ? 12.647 -3.542 -13.161 1.00 83.69 77 ILE A C 1
ATOM 594 O O . ILE A 1 77 ? 13.563 -3.849 -13.919 1.00 83.69 77 ILE A O 1
ATOM 598 N N . ASN A 1 78 ? 11.390 -3.938 -13.368 1.00 87.19 78 ASN A N 1
ATOM 599 C CA . ASN A 1 78 ? 10.960 -4.639 -14.577 1.00 87.19 78 ASN A CA 1
ATOM 600 C C . ASN A 1 78 ? 10.126 -3.675 -15.417 1.00 87.19 78 ASN A C 1
ATOM 602 O O . ASN A 1 78 ? 9.095 -3.192 -14.951 1.00 87.19 78 ASN A O 1
ATOM 606 N N . PHE A 1 79 ? 10.547 -3.412 -16.648 1.00 86.38 79 PHE A N 1
ATOM 607 C CA . PHE A 1 79 ? 9.814 -2.549 -17.567 1.00 86.38 79 PHE A CA 1
ATOM 608 C C . PHE A 1 79 ? 9.741 -3.178 -18.957 1.00 86.38 79 PHE A C 1
ATOM 610 O O . PHE A 1 79 ? 10.633 -3.910 -19.381 1.00 86.38 79 PHE A O 1
ATOM 617 N N . ASN A 1 80 ? 8.650 -2.885 -19.662 1.00 86.44 80 ASN A N 1
ATOM 618 C CA . ASN A 1 80 ? 8.459 -3.217 -21.066 1.00 86.44 80 ASN A CA 1
ATOM 619 C C . ASN A 1 80 ? 7.965 -1.949 -21.762 1.00 86.44 80 ASN A C 1
ATOM 621 O O . ASN A 1 80 ? 6.831 -1.522 -21.549 1.00 86.44 80 ASN A O 1
ATOM 625 N N . LEU A 1 81 ? 8.850 -1.324 -22.531 1.00 86.56 81 LEU A N 1
ATOM 626 C CA . LEU A 1 81 ? 8.581 -0.087 -23.250 1.00 86.56 81 LEU A CA 1
ATOM 627 C C . LEU A 1 81 ? 8.877 -0.300 -24.732 1.00 86.56 81 LEU A C 1
ATOM 629 O O . LEU A 1 81 ? 9.856 -0.944 -25.101 1.00 86.56 81 LEU A O 1
ATOM 633 N N . THR A 1 82 ? 8.033 0.284 -25.575 1.00 85.88 82 THR A N 1
ATOM 634 C CA . THR A 1 82 ? 8.252 0.398 -27.016 1.00 85.88 82 THR A CA 1
ATOM 635 C C . THR A 1 82 ? 8.510 1.858 -27.352 1.00 85.88 82 THR A C 1
ATOM 637 O O . THR A 1 82 ? 7.736 2.721 -26.943 1.00 85.88 82 THR A O 1
ATOM 640 N N . VAL A 1 83 ? 9.589 2.123 -28.085 1.00 88.25 83 VAL A N 1
ATOM 641 C CA . VAL A 1 83 ? 9.905 3.452 -28.616 1.00 88.25 83 VAL A CA 1
ATOM 642 C C . VAL A 1 83 ? 9.594 3.435 -30.107 1.00 88.25 83 VAL A C 1
ATOM 644 O O . VAL A 1 83 ? 10.188 2.653 -30.850 1.00 88.25 83 VAL A O 1
ATOM 647 N N . ASP A 1 84 ? 8.640 4.261 -30.527 1.00 86.19 84 ASP A N 1
ATOM 648 C CA . ASP A 1 84 ? 8.320 4.454 -31.940 1.00 86.19 84 ASP A CA 1
ATOM 649 C C . ASP A 1 84 ? 9.368 5.401 -32.569 1.00 86.19 84 ASP A C 1
ATOM 651 O O . ASP A 1 84 ? 9.843 6.328 -31.915 1.00 86.19 84 ASP A O 1
ATOM 655 N N . ASP A 1 85 ? 9.748 5.150 -33.826 1.00 84.25 85 ASP A N 1
ATOM 656 C CA . ASP A 1 85 ? 10.675 5.982 -34.624 1.00 84.25 85 ASP A CA 1
ATOM 657 C C . ASP A 1 85 ? 12.144 6.064 -34.134 1.00 84.25 85 ASP A C 1
ATOM 659 O O . ASP A 1 85 ? 12.910 6.923 -34.568 1.00 84.25 85 ASP A O 1
ATOM 663 N N . ALA A 1 86 ? 12.584 5.137 -33.271 1.00 87.00 86 ALA A N 1
ATOM 664 C CA . ALA A 1 86 ? 13.981 5.032 -32.831 1.00 87.00 86 ALA A CA 1
ATOM 665 C C . ALA A 1 86 ? 14.600 3.654 -33.162 1.00 87.00 86 ALA A C 1
ATOM 667 O O . ALA A 1 86 ? 14.066 2.619 -32.747 1.00 87.00 86 ALA A O 1
ATOM 668 N N . PRO A 1 87 ? 15.748 3.591 -33.868 1.00 86.00 87 PRO A N 1
ATOM 669 C CA . PRO A 1 87 ? 16.479 2.342 -34.075 1.00 86.00 87 PRO A CA 1
ATOM 670 C C . PRO A 1 87 ? 17.075 1.816 -32.764 1.00 86.00 87 PRO A C 1
ATOM 672 O O . PRO A 1 87 ? 17.622 2.585 -31.976 1.00 86.00 87 PRO A O 1
ATOM 675 N N . CYS A 1 88 ? 17.064 0.493 -32.560 1.00 83.88 88 CYS A N 1
ATOM 676 C CA . CYS A 1 88 ? 17.593 -0.142 -31.342 1.00 83.88 88 CYS A CA 1
ATOM 677 C C . CYS A 1 88 ? 19.075 0.173 -31.051 1.00 83.88 88 CYS A C 1
ATOM 679 O O . CYS A 1 88 ? 19.494 0.062 -29.901 1.00 83.88 88 CYS A O 1
ATOM 681 N N . GLU A 1 89 ? 19.852 0.557 -32.068 1.00 84.12 89 GLU A N 1
ATOM 682 C CA . GLU A 1 89 ? 21.272 0.918 -31.950 1.00 84.12 89 GLU A CA 1
ATOM 683 C C . GLU A 1 89 ? 21.485 2.245 -31.203 1.00 84.12 89 GLU A C 1
ATOM 685 O O . GLU A 1 89 ? 22.438 2.378 -30.442 1.00 84.12 89 GLU A O 1
ATOM 690 N N . TYR A 1 90 ? 20.563 3.201 -31.353 1.00 87.56 90 TYR A N 1
ATOM 691 C CA . TYR A 1 90 ? 20.671 4.530 -30.738 1.00 87.56 90 TYR A CA 1
ATOM 692 C C . TYR A 1 90 ? 19.929 4.651 -29.407 1.00 87.56 90 TYR A C 1
ATOM 694 O O . TYR A 1 90 ? 20.038 5.668 -28.727 1.00 87.56 90 TYR A O 1
ATOM 702 N N . VAL A 1 91 ? 19.163 3.631 -29.024 1.00 88.12 91 VAL A N 1
ATOM 703 C CA . VAL A 1 91 ? 18.436 3.623 -27.753 1.00 88.12 91 VAL A CA 1
ATOM 704 C C . VAL A 1 91 ? 19.368 3.136 -26.648 1.00 88.12 91 VAL A C 1
ATOM 706 O O . VAL A 1 91 ? 19.758 1.966 -26.635 1.00 88.12 91 VAL A O 1
ATOM 709 N N . SER A 1 92 ? 19.692 4.008 -25.698 1.00 88.62 92 SER A N 1
ATOM 710 C CA . SER A 1 92 ? 20.352 3.669 -24.434 1.00 88.62 92 SER A CA 1
ATOM 711 C C . SER A 1 92 ? 19.376 3.807 -23.267 1.00 88.62 92 SER A C 1
ATOM 713 O O . SER A 1 92 ? 18.369 4.510 -23.351 1.00 88.62 92 SER A O 1
ATOM 715 N N . VAL A 1 93 ? 19.661 3.099 -22.177 1.00 89.19 93 VAL A N 1
ATOM 716 C CA . VAL A 1 93 ? 18.920 3.218 -20.921 1.00 89.19 93 VAL A CA 1
ATOM 717 C C . VAL A 1 93 ? 19.894 3.736 -19.876 1.00 89.19 93 VAL A C 1
ATOM 719 O O . VAL A 1 93 ? 20.951 3.138 -19.684 1.00 89.19 93 VAL A O 1
ATOM 722 N N . ASP A 1 94 ? 19.518 4.826 -19.215 1.00 90.69 94 ASP A N 1
ATOM 723 C CA . ASP A 1 94 ? 20.289 5.453 -18.147 1.00 90.69 94 ASP A CA 1
ATOM 724 C C . ASP A 1 94 ? 19.465 5.420 -16.852 1.00 90.69 94 ASP A C 1
ATOM 726 O O . ASP A 1 94 ? 18.244 5.598 -16.882 1.00 90.69 94 ASP A O 1
ATOM 730 N N . LEU A 1 95 ? 20.122 5.180 -15.718 1.00 89.69 95 LEU A N 1
ATOM 731 C CA . LEU A 1 95 ? 19.502 5.179 -14.393 1.00 89.69 95 LEU A CA 1
ATOM 732 C C . LEU A 1 95 ? 20.018 6.360 -13.581 1.00 89.69 95 LEU A C 1
ATOM 734 O O . LEU A 1 95 ? 21.226 6.497 -13.399 1.00 89.69 95 LEU A O 1
ATOM 738 N N . THR A 1 96 ? 19.098 7.149 -13.032 1.00 89.50 96 THR A N 1
ATOM 739 C CA . THR A 1 96 ? 19.397 8.211 -12.066 1.00 89.50 96 THR A CA 1
ATOM 740 C C . THR A 1 96 ? 18.636 7.943 -10.780 1.00 89.50 96 THR A C 1
ATOM 742 O O . THR A 1 96 ? 17.413 7.809 -10.809 1.00 89.50 96 THR A O 1
ATOM 745 N N . ASP A 1 97 ? 19.351 7.899 -9.661 1.00 87.31 97 ASP A N 1
ATOM 746 C CA . ASP A 1 97 ? 18.764 7.781 -8.326 1.00 87.31 97 ASP A CA 1
ATOM 747 C C . ASP A 1 97 ? 18.843 9.114 -7.555 1.00 87.31 97 ASP A C 1
ATOM 749 O O . ASP A 1 97 ? 19.718 9.946 -7.805 1.00 87.31 97 ASP A O 1
ATOM 753 N N . VAL A 1 98 ? 17.948 9.312 -6.581 1.00 84.25 98 VAL A N 1
ATOM 754 C CA . VAL A 1 98 ? 17.938 10.467 -5.663 1.00 84.25 98 VAL A CA 1
ATOM 755 C C . VAL A 1 98 ? 19.200 10.536 -4.801 1.00 84.25 98 VAL A C 1
ATOM 757 O O . VAL A 1 98 ? 19.582 11.613 -4.351 1.00 84.25 98 VAL A O 1
ATOM 760 N N . THR A 1 99 ? 19.878 9.400 -4.629 1.00 81.31 99 THR A N 1
ATOM 761 C CA . THR A 1 99 ? 21.185 9.274 -3.969 1.00 81.31 99 THR A CA 1
ATOM 762 C C . THR A 1 99 ? 22.320 9.924 -4.778 1.00 81.31 99 THR A C 1
ATOM 764 O O . THR A 1 99 ? 23.427 10.093 -4.274 1.00 81.31 99 THR A O 1
ATOM 767 N N . GLY A 1 100 ? 22.064 10.325 -6.030 1.00 82.31 100 GLY A N 1
ATOM 768 C CA . GLY A 1 100 ? 23.063 10.922 -6.920 1.00 82.31 100 GLY A CA 1
ATOM 769 C C . GLY A 1 100 ? 23.889 9.898 -7.704 1.00 82.31 100 GLY A C 1
ATOM 770 O O . GLY A 1 100 ? 24.846 10.275 -8.379 1.00 82.31 100 GLY A O 1
ATOM 771 N N . THR A 1 101 ? 23.526 8.615 -7.641 1.00 84.62 101 THR A N 1
ATOM 772 C CA . THR A 1 101 ? 24.103 7.560 -8.481 1.00 84.62 101 THR A CA 1
ATOM 773 C C . THR A 1 101 ? 23.572 7.697 -9.903 1.00 84.62 101 THR A C 1
ATOM 775 O O . THR A 1 101 ? 22.359 7.798 -10.108 1.00 84.62 101 THR A O 1
ATOM 778 N N . TYR A 1 102 ? 24.479 7.691 -10.880 1.00 89.38 102 TYR A N 1
ATOM 779 C CA . TYR A 1 102 ? 24.137 7.801 -12.291 1.00 89.38 102 TYR A CA 1
ATOM 780 C C . TYR A 1 102 ? 24.861 6.721 -13.093 1.00 89.38 102 TYR A C 1
ATOM 782 O O . TYR A 1 102 ? 26.089 6.700 -13.156 1.00 89.38 102 TYR A O 1
ATOM 790 N N . GLU A 1 103 ? 24.090 5.808 -13.675 1.00 86.56 103 GLU A N 1
ATOM 791 C CA . GLU A 1 103 ? 24.588 4.697 -14.487 1.00 86.56 103 GLU A CA 1
ATOM 792 C C . GLU A 1 103 ? 24.127 4.897 -15.930 1.00 86.56 103 GLU A C 1
ATOM 794 O O . GLU A 1 103 ? 22.928 4.913 -16.213 1.00 86.56 103 GLU A O 1
ATOM 799 N N . HIS A 1 104 ? 25.083 5.042 -16.844 1.00 89.38 104 HIS A N 1
ATOM 800 C CA . HIS A 1 104 ? 24.814 5.258 -18.261 1.00 89.38 104 HIS A CA 1
ATOM 801 C C . HIS A 1 104 ? 24.867 3.969 -19.069 1.00 89.38 104 HIS A C 1
ATOM 803 O O . HIS A 1 104 ? 25.745 3.130 -18.864 1.00 89.38 104 HIS A O 1
ATOM 809 N N . ASN A 1 105 ? 23.998 3.878 -20.074 1.00 85.88 105 ASN A N 1
ATOM 810 C CA . ASN A 1 105 ? 23.976 2.814 -21.071 1.00 85.88 105 ASN A CA 1
ATOM 811 C C . ASN A 1 105 ? 24.011 1.411 -20.444 1.00 85.88 105 ASN A C 1
ATOM 813 O O . ASN A 1 105 ? 24.826 0.545 -20.791 1.00 85.88 105 ASN A O 1
ATOM 817 N N . ILE A 1 106 ? 23.108 1.185 -19.493 1.00 85.56 106 ILE A N 1
ATOM 818 C CA . ILE A 1 106 ? 22.998 -0.110 -18.840 1.00 85.56 106 ILE A CA 1
ATOM 819 C C . ILE A 1 106 ? 22.542 -1.167 -19.854 1.00 85.56 106 ILE A C 1
ATOM 821 O O . ILE A 1 106 ? 21.525 -1.034 -20.529 1.00 85.56 106 ILE A O 1
ATOM 825 N N . THR A 1 107 ? 23.331 -2.235 -19.971 1.00 81.88 107 THR A N 1
ATOM 826 C CA . THR A 1 107 ? 23.060 -3.353 -20.899 1.00 81.88 107 THR A CA 1
ATOM 827 C C . THR A 1 107 ? 22.820 -4.670 -20.147 1.00 81.88 107 THR A C 1
ATOM 829 O O . THR A 1 107 ? 22.323 -5.649 -20.694 1.00 81.88 107 THR A O 1
ATOM 832 N N . ARG A 1 108 ? 23.110 -4.708 -18.839 1.00 78.38 108 ARG A N 1
ATOM 833 C CA . ARG A 1 108 ? 22.913 -5.905 -18.013 1.00 78.38 108 ARG A CA 1
ATOM 834 C C . ARG A 1 108 ? 21.420 -6.183 -17.850 1.00 78.38 108 ARG A C 1
ATOM 836 O O . ARG A 1 108 ? 20.692 -5.346 -17.330 1.00 78.38 108 ARG A O 1
ATOM 843 N N . HIS A 1 109 ? 20.986 -7.378 -18.247 1.00 77.50 109 HIS A N 1
ATOM 844 C CA . HIS A 1 109 ? 19.593 -7.837 -18.145 1.00 77.50 109 HIS A CA 1
ATOM 845 C C . HIS A 1 109 ? 18.569 -7.022 -18.958 1.00 77.50 109 HIS A C 1
ATOM 847 O O . HIS A 1 109 ? 17.375 -7.089 -18.664 1.00 77.50 109 HIS A O 1
ATOM 853 N N . ILE A 1 110 ? 19.007 -6.302 -19.995 1.00 81.31 110 ILE A N 1
ATOM 854 C CA . ILE A 1 110 ? 18.126 -5.584 -20.922 1.00 81.31 110 ILE A CA 1
ATOM 855 C C . ILE A 1 110 ? 18.276 -6.203 -22.305 1.00 81.31 110 ILE A C 1
ATOM 857 O O . ILE A 1 110 ? 19.379 -6.322 -22.818 1.00 81.31 110 ILE A O 1
ATOM 861 N N . SER A 1 111 ? 17.159 -6.569 -22.925 1.00 83.38 111 SER A N 1
ATOM 862 C CA . SER A 1 111 ? 17.144 -7.118 -24.279 1.00 83.38 111 SER A CA 1
ATOM 863 C C . SER A 1 111 ? 16.439 -6.150 -25.216 1.00 83.38 111 SER A C 1
ATOM 865 O O . SER A 1 111 ? 15.264 -5.837 -25.021 1.00 83.38 111 SER A O 1
ATOM 867 N N . LYS A 1 112 ? 17.145 -5.685 -26.247 1.00 85.12 112 LYS A N 1
ATOM 868 C CA . LYS A 1 112 ? 16.583 -4.786 -27.261 1.00 85.12 112 LYS A CA 1
ATOM 869 C C . LYS A 1 112 ? 16.039 -5.615 -28.418 1.00 85.12 112 LYS A C 1
ATOM 871 O O . LYS A 1 112 ? 16.753 -6.434 -28.998 1.00 85.12 112 LYS A O 1
ATOM 876 N N . VAL A 1 113 ? 14.775 -5.405 -28.770 1.00 84.06 113 VAL A N 1
ATOM 877 C CA . VAL A 1 113 ? 14.126 -6.132 -29.866 1.00 84.06 113 VAL A CA 1
ATOM 878 C C . VAL A 1 113 ? 13.569 -5.143 -30.876 1.00 84.06 113 VAL A C 1
ATOM 880 O O . VAL A 1 113 ? 12.912 -4.171 -30.509 1.00 84.06 113 VAL A O 1
ATOM 883 N N . ARG A 1 114 ? 13.819 -5.401 -32.158 1.00 82.44 114 ARG A N 1
ATOM 884 C CA . ARG A 1 114 ? 13.289 -4.595 -33.253 1.00 82.44 114 ARG A CA 1
ATOM 885 C C . ARG A 1 114 ? 11.839 -4.975 -33.524 1.00 82.44 114 ARG A C 1
ATOM 887 O O . ARG A 1 114 ? 11.541 -6.149 -33.763 1.00 82.44 114 ARG A O 1
ATOM 894 N N . LEU A 1 115 ? 10.973 -3.967 -33.553 1.00 83.56 115 LEU A N 1
ATOM 895 C CA . LEU A 1 115 ? 9.560 -4.105 -33.886 1.00 83.56 115 LEU A CA 1
ATOM 896 C C . LEU A 1 115 ? 9.276 -3.608 -35.312 1.00 83.56 115 LEU A C 1
ATOM 898 O O . LEU A 1 115 ? 9.928 -2.698 -35.819 1.00 83.56 115 LEU A O 1
ATOM 902 N N . SER A 1 116 ? 8.306 -4.235 -35.972 1.00 80.50 116 SER A N 1
ATOM 903 C CA . SER A 1 116 ? 7.721 -3.785 -37.239 1.00 80.50 116 SER A CA 1
ATOM 904 C C . SER A 1 116 ? 6.732 -2.640 -37.009 1.00 80.50 116 SER A C 1
ATOM 906 O O . SER A 1 116 ? 6.217 -2.501 -35.902 1.00 80.50 116 SER A O 1
ATOM 908 N N . GLN A 1 117 ? 6.310 -1.966 -38.081 1.00 80.50 117 GLN A N 1
ATOM 909 C CA . GLN A 1 117 ? 5.179 -1.019 -38.079 1.00 80.50 117 GLN A CA 1
ATOM 910 C C . GLN A 1 117 ? 3.886 -1.572 -37.437 1.00 80.50 117 GLN A C 1
ATOM 912 O O . GLN A 1 117 ? 3.103 -0.826 -36.863 1.00 80.50 117 GLN A O 1
ATOM 917 N N . TRP A 1 118 ? 3.694 -2.894 -37.459 1.00 79.44 118 TRP A N 1
ATOM 918 C CA . TRP A 1 118 ? 2.563 -3.589 -36.839 1.00 79.44 118 TRP A CA 1
ATOM 919 C C . TRP A 1 118 ? 2.837 -4.050 -35.394 1.00 79.44 118 TRP A C 1
ATOM 921 O O . TRP A 1 118 ? 2.171 -4.957 -34.904 1.00 79.44 118 TRP A O 1
ATOM 931 N N . ARG A 1 119 ? 3.851 -3.481 -34.720 1.00 74.50 119 ARG A N 1
ATOM 932 C CA . ARG A 1 119 ? 4.326 -3.865 -33.369 1.00 74.50 119 ARG A CA 1
ATOM 933 C C . ARG A 1 119 ? 4.659 -5.353 -33.205 1.00 74.50 119 ARG A C 1
ATOM 935 O O . ARG A 1 119 ? 4.567 -5.916 -32.119 1.00 74.50 119 ARG A O 1
ATOM 942 N N . ARG A 1 120 ? 5.086 -5.989 -34.292 1.00 78.75 120 ARG A N 1
ATOM 943 C CA . ARG A 1 120 ? 5.517 -7.385 -34.337 1.00 78.75 120 ARG A CA 1
ATOM 944 C C . ARG A 1 120 ? 7.033 -7.505 -34.231 1.00 78.75 120 ARG A C 1
ATOM 946 O O . ARG A 1 120 ? 7.759 -6.691 -34.792 1.00 78.75 120 ARG A O 1
ATOM 953 N N . TRP A 1 121 ? 7.519 -8.537 -33.557 1.00 77.44 121 TRP A N 1
ATOM 954 C CA . TRP A 1 121 ? 8.947 -8.784 -33.343 1.00 77.44 121 TRP A CA 1
ATOM 955 C C . TRP A 1 121 ? 9.645 -9.241 -34.632 1.00 77.44 121 TRP A C 1
ATOM 957 O O . TRP A 1 121 ? 9.214 -10.206 -35.250 1.00 77.44 121 TRP A O 1
ATOM 967 N N . ILE A 1 122 ? 10.730 -8.578 -35.037 1.00 76.50 122 ILE A N 1
ATOM 968 C CA . ILE A 1 122 ? 11.490 -8.936 -36.250 1.00 76.50 122 ILE A CA 1
ATOM 969 C C . ILE A 1 122 ? 12.799 -9.640 -35.884 1.00 76.50 122 ILE A C 1
ATOM 971 O O . ILE A 1 122 ? 13.111 -10.704 -36.421 1.00 76.50 122 ILE A O 1
ATOM 975 N N . ALA A 1 123 ? 13.589 -9.031 -34.997 1.00 74.25 123 ALA A N 1
ATOM 976 C CA . ALA A 1 123 ? 14.922 -9.509 -34.642 1.00 74.25 123 ALA A CA 1
ATOM 977 C C . ALA A 1 123 ? 15.367 -8.979 -33.272 1.00 74.25 123 ALA A C 1
ATOM 979 O O . ALA A 1 123 ? 15.022 -7.859 -32.895 1.00 74.25 123 ALA A O 1
ATOM 980 N N . LEU A 1 124 ? 16.163 -9.778 -32.558 1.00 78.94 124 LEU A N 1
ATOM 981 C CA . LEU A 1 124 ? 16.901 -9.349 -31.371 1.00 78.94 124 LEU A CA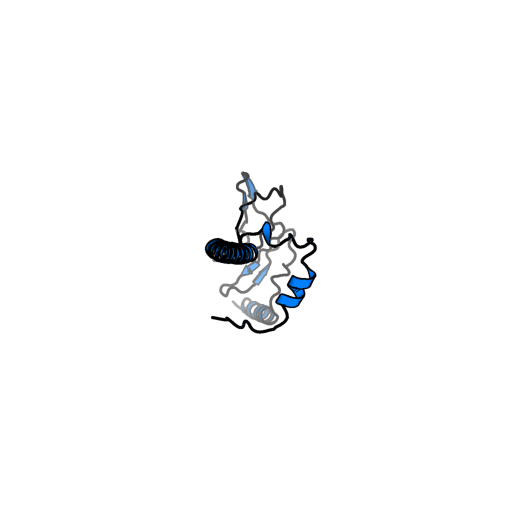 1
ATOM 982 C C . LEU A 1 124 ? 18.138 -8.560 -31.818 1.00 78.94 124 LEU A C 1
ATOM 984 O O . LEU A 1 124 ? 18.824 -8.983 -32.752 1.00 78.94 124 LEU A O 1
ATOM 988 N N . HIS A 1 125 ? 18.425 -7.434 -31.171 1.00 78.38 125 HIS A N 1
ATOM 989 C CA . HIS A 1 125 ? 19.709 -6.767 -31.352 1.00 78.38 125 HIS A CA 1
ATOM 990 C C . HIS A 1 125 ? 20.790 -7.600 -30.645 1.00 78.38 125 HIS A C 1
ATOM 992 O O . HIS A 1 125 ? 20.582 -7.952 -29.488 1.00 78.38 125 HIS A O 1
ATOM 998 N N . PRO A 1 126 ? 21.915 -7.941 -31.295 1.00 69.44 126 PRO A N 1
ATOM 999 C CA . PRO A 1 126 ? 22.989 -8.675 -30.643 1.00 69.44 126 PRO A CA 1
ATOM 1000 C C . PRO A 1 126 ? 23.689 -7.749 -29.648 1.00 69.44 126 PRO A C 1
ATOM 1002 O O . PRO A 1 126 ? 24.391 -6.819 -30.036 1.00 69.44 126 PRO A O 1
ATOM 1005 N N . ASP A 1 127 ? 23.454 -7.960 -28.364 1.00 68.75 127 ASP A N 1
ATOM 1006 C CA . ASP A 1 127 ? 24.173 -7.309 -27.280 1.00 68.75 127 ASP A CA 1
ATOM 1007 C C . ASP A 1 127 ? 25.071 -8.317 -26.551 1.00 68.75 127 ASP A C 1
ATOM 1009 O O . ASP A 1 127 ? 24.794 -9.520 -26.493 1.00 68.75 127 ASP A O 1
ATOM 1013 N N . GLU A 1 128 ? 26.195 -7.826 -26.030 1.00 55.84 128 GLU A N 1
ATOM 1014 C CA . GLU A 1 128 ? 27.190 -8.627 -25.319 1.00 55.84 128 GLU A CA 1
ATOM 1015 C C . GLU A 1 128 ? 26.652 -9.050 -23.941 1.00 55.84 128 GLU A C 1
ATOM 1017 O O . GLU A 1 128 ? 26.993 -8.476 -22.910 1.00 55.84 128 GLU A O 1
ATOM 1022 N N . GLY A 1 129 ? 25.775 -10.057 -23.917 1.00 56.72 129 GLY A N 1
ATOM 1023 C CA . GLY A 1 129 ? 25.345 -10.714 -22.681 1.00 56.72 129 GLY A CA 1
ATOM 1024 C C . GLY A 1 129 ? 23.855 -11.015 -22.534 1.00 56.72 129 GLY A C 1
ATOM 1025 O O . GLY A 1 129 ? 23.507 -11.692 -21.563 1.00 56.72 129 GLY A O 1
ATOM 1026 N N . ALA A 1 130 ? 22.968 -10.599 -23.447 1.00 57.62 130 ALA A N 1
ATOM 1027 C CA . ALA A 1 130 ? 21.570 -11.023 -23.375 1.00 57.62 130 ALA A CA 1
ATOM 1028 C C . ALA A 1 130 ? 21.298 -12.301 -24.176 1.00 57.62 130 ALA A C 1
ATOM 1030 O O . ALA A 1 130 ? 21.350 -12.358 -25.403 1.00 57.62 130 ALA A O 1
ATOM 1031 N N . GLY A 1 131 ? 20.903 -13.347 -23.452 1.00 58.12 131 GLY A N 1
ATOM 1032 C CA . GLY A 1 131 ? 20.038 -14.371 -24.025 1.00 58.12 131 GLY A CA 1
ATOM 1033 C C . GLY A 1 131 ? 18.636 -13.804 -24.275 1.00 58.12 131 GLY A C 1
ATOM 1034 O O . GLY A 1 131 ? 18.221 -12.840 -23.633 1.00 58.12 131 GLY A O 1
ATOM 1035 N N . MET A 1 132 ? 17.880 -14.421 -25.185 1.00 57.50 132 MET A N 1
ATOM 1036 C CA . MET A 1 132 ? 16.484 -14.052 -25.447 1.00 57.50 132 MET A CA 1
ATOM 1037 C C . MET A 1 132 ? 15.663 -14.087 -24.136 1.00 57.50 132 MET A C 1
ATOM 1039 O O . MET A 1 132 ? 15.653 -15.121 -23.458 1.00 57.50 132 MET A O 1
ATOM 1043 N N . PRO A 1 133 ? 14.982 -12.994 -23.744 1.00 63.03 133 PRO A N 1
ATOM 1044 C CA . PRO A 1 133 ? 14.329 -12.903 -22.442 1.00 63.03 133 PRO A CA 1
ATOM 1045 C C . PRO A 1 133 ? 13.128 -13.853 -22.372 1.00 63.03 133 PRO A C 1
ATOM 1047 O O . PRO A 1 133 ? 12.262 -13.859 -23.245 1.00 63.03 133 PRO A O 1
ATOM 1050 N N . ALA A 1 134 ? 13.045 -14.642 -21.298 1.00 58.97 134 ALA A N 1
ATOM 1051 C CA . ALA A 1 134 ? 12.051 -15.709 -21.148 1.00 58.97 134 ALA A CA 1
ATOM 1052 C C . ALA A 1 134 ? 10.586 -15.229 -21.104 1.00 58.97 134 ALA A C 1
ATOM 1054 O O . ALA A 1 134 ? 9.687 -16.037 -21.321 1.00 58.97 134 ALA A O 1
ATOM 1055 N N . TYR A 1 135 ? 10.340 -13.943 -20.831 1.00 60.66 135 TYR A N 1
ATOM 1056 C CA . TYR A 1 135 ? 8.999 -13.347 -20.855 1.00 60.66 135 TYR A CA 1
ATOM 1057 C C . TYR A 1 135 ? 8.513 -13.033 -22.280 1.00 60.66 135 TYR A C 1
ATOM 1059 O O . TYR A 1 135 ? 7.315 -13.040 -22.540 1.00 60.66 135 TYR A O 1
ATOM 1067 N N . ILE A 1 136 ? 9.431 -12.831 -23.228 1.00 63.62 136 ILE A N 1
ATOM 1068 C CA . ILE A 1 136 ? 9.115 -12.607 -24.642 1.00 63.62 136 ILE A CA 1
ATOM 1069 C C . ILE A 1 136 ? 9.228 -13.955 -25.359 1.00 63.62 136 ILE A C 1
ATOM 1071 O O . ILE A 1 136 ? 10.094 -14.161 -26.207 1.00 63.62 136 ILE A O 1
ATOM 1075 N N . LYS A 1 137 ? 8.398 -14.933 -24.979 1.00 58.88 137 LYS A N 1
ATOM 1076 C CA . LYS A 1 137 ? 8.221 -16.122 -25.822 1.00 58.88 137 LYS A CA 1
ATOM 1077 C C . LYS A 1 137 ? 7.157 -15.790 -26.860 1.00 58.88 137 LYS A C 1
ATOM 1079 O O . LYS A 1 137 ? 5.996 -15.681 -26.472 1.00 58.88 137 LYS A O 1
ATOM 1084 N N . PRO A 1 138 ? 7.516 -15.630 -28.146 1.00 65.50 138 PRO A N 1
ATOM 1085 C CA . PRO A 1 138 ? 6.514 -15.433 -29.173 1.00 65.50 138 PRO A CA 1
ATOM 1086 C C . PRO A 1 138 ? 5.601 -16.656 -29.186 1.00 65.50 138 PRO A C 1
ATOM 1088 O O . PRO A 1 138 ? 6.047 -17.809 -29.167 1.00 65.50 138 PRO A O 1
ATOM 1091 N N . THR A 1 139 ? 4.306 -16.394 -29.184 1.00 71.44 139 THR A N 1
ATOM 1092 C CA . THR A 1 139 ? 3.282 -17.423 -29.300 1.00 71.44 139 THR A CA 1
ATOM 1093 C C . THR A 1 139 ? 3.483 -18.161 -30.630 1.00 71.44 139 THR A C 1
ATOM 1095 O O . THR A 1 139 ? 3.963 -17.573 -31.601 1.00 71.44 139 THR A O 1
ATOM 1098 N N . ALA A 1 140 ? 3.089 -19.434 -30.742 1.00 67.62 140 ALA A N 1
ATOM 1099 C CA . ALA A 1 140 ? 3.217 -20.185 -32.002 1.00 67.62 140 ALA A CA 1
ATOM 1100 C C . ALA A 1 140 ? 2.569 -19.459 -33.207 1.00 67.62 140 ALA A C 1
ATOM 1102 O O . ALA A 1 140 ? 3.061 -19.554 -34.330 1.00 67.62 140 ALA A O 1
ATOM 1103 N N . ALA A 1 141 ? 1.514 -18.672 -32.960 1.00 65.00 141 ALA A N 1
ATOM 1104 C CA . ALA A 1 141 ? 0.879 -17.801 -33.949 1.00 65.00 141 ALA A CA 1
ATOM 1105 C C . ALA A 1 141 ? 1.766 -16.613 -34.378 1.00 65.00 141 ALA A C 1
ATOM 1107 O O . ALA A 1 141 ? 1.839 -16.299 -35.564 1.00 65.00 141 ALA A O 1
ATOM 1108 N N . GLU A 1 142 ? 2.481 -15.985 -33.442 1.00 68.06 142 GLU A N 1
ATOM 1109 C CA . GLU A 1 142 ? 3.413 -14.887 -33.732 1.00 68.06 142 GLU A CA 1
ATOM 1110 C C . GLU A 1 142 ? 4.637 -15.399 -34.500 1.00 68.06 142 GLU A C 1
ATOM 1112 O O . GLU A 1 142 ? 5.061 -14.765 -35.460 1.00 68.06 142 GLU A O 1
ATOM 1117 N N . LEU A 1 143 ? 5.151 -16.589 -34.163 1.00 67.75 143 LEU A N 1
ATOM 1118 C CA . LEU A 1 143 ? 6.232 -17.248 -34.912 1.00 67.75 143 LEU A CA 1
ATOM 1119 C C . LEU A 1 143 ? 5.835 -17.614 -36.352 1.00 67.75 143 LEU A C 1
ATOM 1121 O O . LEU A 1 143 ? 6.669 -17.537 -37.254 1.00 67.75 143 LEU A O 1
ATOM 1125 N N . ALA A 1 144 ? 4.574 -17.987 -36.588 1.00 63.69 144 ALA A N 1
ATOM 1126 C CA . ALA A 1 144 ? 4.069 -18.259 -37.935 1.00 63.69 144 ALA A CA 1
ATOM 1127 C C . ALA A 1 144 ? 3.959 -16.973 -38.777 1.00 63.69 144 ALA A C 1
ATOM 1129 O O . ALA A 1 144 ? 4.304 -16.964 -39.958 1.00 63.69 144 ALA A O 1
ATOM 1130 N N . GLN A 1 145 ? 3.541 -15.866 -38.159 1.00 63.94 145 GLN A N 1
ATOM 1131 C CA . GLN A 1 145 ? 3.463 -14.552 -38.801 1.00 63.94 145 GLN A CA 1
ATOM 1132 C C . GLN A 1 145 ? 4.861 -13.982 -39.116 1.00 63.94 145 GLN A C 1
ATOM 1134 O O . GLN A 1 145 ? 5.124 -13.575 -40.251 1.00 63.94 145 GLN A O 1
ATOM 1139 N N . ILE A 1 146 ? 5.759 -14.020 -38.128 1.00 62.28 146 ILE A N 1
ATOM 1140 C CA . ILE A 1 146 ? 7.187 -14.347 -38.247 1.00 62.28 146 ILE A CA 1
ATOM 1141 C C . ILE A 1 146 ? 7.734 -14.637 -39.651 1.00 62.28 146 ILE A C 1
ATOM 1143 O O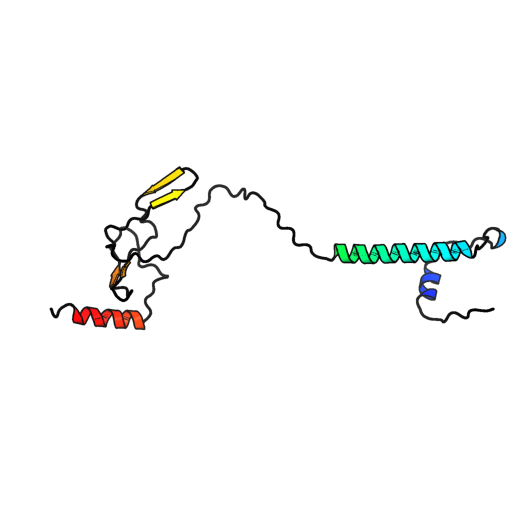 . ILE A 1 146 ? 8.184 -13.780 -40.417 1.00 62.28 146 ILE A O 1
ATOM 1147 N N . ALA A 1 147 ? 7.652 -15.930 -39.961 1.00 63.25 147 ALA A N 1
ATOM 1148 C CA . ALA A 1 147 ? 8.110 -16.547 -41.192 1.00 63.25 147 ALA A CA 1
ATOM 1149 C C . ALA A 1 147 ? 7.396 -16.011 -42.445 1.00 63.25 147 ALA A C 1
ATOM 1151 O O . ALA A 1 147 ? 8.018 -15.947 -43.503 1.00 63.25 147 ALA A O 1
ATOM 1152 N N . ALA A 1 148 ? 6.132 -15.584 -42.337 1.00 64.38 148 ALA A N 1
ATOM 1153 C CA . ALA A 1 148 ? 5.351 -15.114 -43.479 1.00 64.38 148 ALA A CA 1
ATOM 1154 C C . ALA A 1 148 ? 5.815 -13.753 -44.044 1.00 64.38 148 ALA A C 1
ATOM 1156 O O . ALA A 1 148 ? 5.840 -13.598 -45.260 1.00 64.38 148 ALA A O 1
ATOM 1157 N N . GLU A 1 149 ? 6.231 -12.778 -43.217 1.00 63.03 149 GLU A N 1
ATOM 1158 C CA . GLU A 1 149 ? 6.763 -11.499 -43.757 1.00 63.03 149 GLU A CA 1
ATOM 1159 C C . GLU A 1 149 ? 8.204 -11.623 -44.260 1.00 63.03 149 GLU A C 1
ATOM 1161 O O . GLU A 1 149 ? 8.584 -10.922 -45.196 1.00 63.03 149 GLU A O 1
ATOM 1166 N N . ARG A 1 150 ? 9.010 -12.534 -43.693 1.00 60.59 150 ARG A N 1
ATOM 1167 C CA . ARG A 1 150 ? 10.368 -12.793 -44.202 1.00 60.59 150 ARG A CA 1
ATOM 1168 C C . ARG A 1 150 ? 10.361 -13.335 -45.634 1.00 60.59 150 ARG A C 1
ATOM 1170 O O . ARG A 1 150 ? 11.296 -13.064 -46.367 1.00 60.59 150 ARG A O 1
ATOM 1177 N N . GLY A 1 151 ? 9.299 -14.029 -46.048 1.00 57.22 151 GLY A N 1
ATOM 1178 C CA . GLY A 1 151 ? 9.116 -14.474 -47.434 1.00 57.22 151 GLY A CA 1
ATOM 1179 C C . GLY A 1 151 ? 8.667 -13.386 -48.420 1.00 57.22 151 GLY A C 1
ATOM 1180 O O . GLY A 1 151 ? 8.612 -13.661 -49.614 1.00 57.22 151 GLY A O 1
ATOM 1181 N N . GLY A 1 152 ? 8.328 -12.176 -47.954 1.00 50.16 152 GLY A N 1
ATOM 1182 C CA . GLY A 1 152 ? 7.862 -11.068 -48.802 1.00 50.16 152 GLY A CA 1
ATOM 1183 C C . GLY A 1 152 ? 8.878 -9.940 -49.019 1.00 50.16 152 GLY A C 1
ATOM 1184 O O . GLY A 1 152 ? 8.689 -9.133 -49.923 1.00 50.16 152 GLY A O 1
ATOM 1185 N N . ALA A 1 153 ? 9.944 -9.871 -48.215 1.00 53.62 153 ALA A N 1
ATOM 1186 C CA . ALA A 1 153 ? 10.939 -8.794 -48.280 1.00 53.62 153 ALA A CA 1
ATOM 1187 C C . ALA A 1 153 ? 12.085 -9.042 -49.284 1.00 53.62 153 ALA A C 1
ATOM 1189 O O . ALA A 1 153 ? 12.787 -8.098 -49.621 1.00 53.62 153 ALA A O 1
ATOM 1190 N N . ASP A 1 154 ? 12.236 -10.267 -49.802 1.00 47.09 154 ASP A N 1
ATOM 1191 C CA . ASP A 1 154 ? 13.247 -10.625 -50.816 1.00 47.09 154 ASP A CA 1
ATOM 1192 C C . ASP A 1 154 ? 12.712 -10.514 -52.268 1.00 47.09 154 ASP A C 1
ATOM 1194 O O . ASP A 1 154 ? 13.327 -11.022 -53.205 1.00 47.09 154 ASP A O 1
ATOM 1198 N N . ALA A 1 155 ? 11.545 -9.884 -52.470 1.00 44.62 155 ALA A N 1
ATOM 1199 C CA . ALA A 1 155 ? 10.864 -9.766 -53.768 1.00 44.62 155 ALA A CA 1
ATOM 1200 C C . ALA A 1 155 ? 10.697 -8.316 -54.277 1.00 44.62 155 ALA A C 1
ATOM 1202 O O . ALA A 1 155 ? 9.834 -8.068 -55.123 1.00 44.62 155 ALA A O 1
ATOM 1203 N N . ALA A 1 156 ? 11.502 -7.367 -53.786 1.00 36.81 156 ALA A N 1
ATOM 1204 C CA . ALA A 1 156 ? 11.542 -5.983 -54.272 1.00 36.81 156 ALA A CA 1
ATOM 1205 C C . ALA A 1 156 ? 12.982 -5.487 -54.442 1.00 36.81 156 ALA A C 1
ATOM 1207 O O . ALA A 1 156 ? 13.786 -5.697 -53.508 1.00 36.81 156 ALA A O 1
#